Protein AF-A0A024H7I7-F1 (afdb_monomer_lite)

pLDDT: mean 89.59, std 10.79, range [47.34, 98.44]

Structure (mmCIF, N/CA/C/O backbone):
data_AF-A0A024H7I7-F1
#
_entry.id   AF-A0A024H7I7-F1
#
loop_
_atom_site.group_PDB
_atom_site.id
_atom_site.type_symbol
_atom_site.label_atom_id
_atom_site.label_alt_id
_atom_site.label_comp_id
_atom_site.label_asym_id
_atom_site.label_entity_id
_atom_site.label_seq_id
_atom_site.pdbx_PDB_ins_code
_atom_site.Cartn_x
_atom_site.Cartn_y
_atom_site.Cartn_z
_atom_site.occupancy
_atom_site.B_iso_or_equiv
_atom_site.auth_seq_id
_atom_site.auth_comp_id
_atom_site.auth_asym_id
_atom_site.auth_atom_id
_atom_site.pdbx_PDB_model_num
ATOM 1 N N . MET A 1 1 ? -5.258 12.563 33.101 1.00 50.97 1 MET A N 1
ATOM 2 C CA . MET A 1 1 ? -5.794 11.219 32.782 1.00 50.97 1 MET A CA 1
ATOM 3 C C . MET A 1 1 ? -5.497 10.840 31.314 1.00 50.97 1 MET A C 1
ATOM 5 O O . MET A 1 1 ? -6.383 10.383 30.618 1.00 50.97 1 MET A O 1
ATOM 9 N N . PHE A 1 2 ? -4.255 11.020 30.825 1.00 47.34 2 PHE A N 1
ATOM 10 C CA . PHE A 1 2 ? -3.873 10.804 29.405 1.00 47.34 2 PHE A CA 1
ATOM 11 C C . PHE A 1 2 ? -2.913 9.619 29.183 1.00 47.34 2 PHE A C 1
ATOM 13 O O . PHE A 1 2 ? -2.741 9.149 28.064 1.00 47.34 2 PHE A O 1
ATOM 20 N N . ARG A 1 3 ? -2.311 9.091 30.257 1.00 52.75 3 ARG A N 1
ATOM 21 C CA . ARG A 1 3 ? -1.246 8.078 30.170 1.00 52.75 3 ARG A CA 1
ATOM 22 C C . ARG A 1 3 ? -1.743 6.693 29.740 1.00 52.75 3 ARG A C 1
ATOM 24 O O . ARG A 1 3 ? -1.001 5.948 29.120 1.00 52.75 3 ARG A O 1
ATOM 31 N N . TRP A 1 4 ? -2.994 6.351 30.057 1.00 54.25 4 TRP A N 1
ATOM 32 C CA . TRP A 1 4 ? -3.579 5.044 29.724 1.00 54.25 4 TRP A CA 1
ATOM 33 C C . TRP A 1 4 ? -4.079 4.975 28.274 1.00 54.25 4 TRP A C 1
ATOM 35 O O . TRP A 1 4 ? -3.929 3.960 27.605 1.00 54.25 4 TRP A O 1
ATOM 45 N N . VAL A 1 5 ? -4.607 6.094 27.775 1.00 56.06 5 VAL A N 1
ATOM 46 C CA . VAL A 1 5 ? -5.126 6.239 26.411 1.00 56.06 5 VAL A CA 1
ATOM 47 C C . V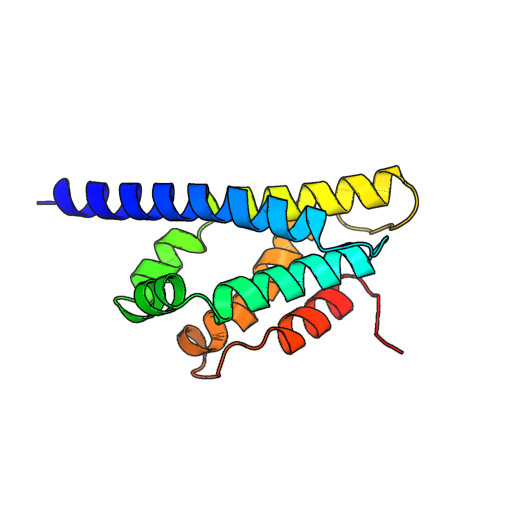AL A 1 5 ? -3.980 6.259 25.386 1.00 56.06 5 VAL A C 1
ATOM 49 O O . VAL A 1 5 ? -4.043 5.527 24.403 1.00 56.06 5 VAL A O 1
ATOM 52 N N . GLY A 1 6 ? -2.884 6.979 25.669 1.00 61.28 6 GLY A N 1
ATOM 53 C CA . GLY A 1 6 ? -1.680 6.959 24.823 1.00 61.28 6 GLY A CA 1
ATOM 54 C C . GLY A 1 6 ? -0.977 5.596 24.778 1.00 61.28 6 GLY A C 1
ATOM 55 O O . GLY A 1 6 ? -0.499 5.191 23.727 1.00 61.28 6 GLY A O 1
ATOM 56 N N . ASN A 1 7 ? -0.983 4.843 25.885 1.00 76.25 7 ASN A N 1
ATOM 57 C CA . ASN A 1 7 ? -0.410 3.493 25.920 1.00 76.25 7 ASN A CA 1
ATOM 58 C C . ASN A 1 7 ? -1.185 2.508 25.022 1.00 76.25 7 ASN A C 1
ATOM 60 O O . ASN A 1 7 ? -0.594 1.648 24.380 1.00 76.25 7 ASN A O 1
ATOM 64 N N . ARG A 1 8 ? -2.515 2.649 24.944 1.00 80.56 8 ARG A N 1
ATOM 65 C CA . ARG A 1 8 ? -3.348 1.797 24.088 1.00 80.56 8 ARG A CA 1
ATOM 66 C C . ARG A 1 8 ? -3.164 2.114 22.605 1.00 80.56 8 ARG A C 1
ATOM 68 O O . ARG A 1 8 ? -3.066 1.185 21.813 1.00 80.56 8 ARG A O 1
ATOM 75 N N . ASP A 1 9 ? -3.118 3.392 22.240 1.00 80.88 9 ASP A N 1
ATOM 76 C CA . ASP A 1 9 ? -2.898 3.806 20.848 1.00 80.88 9 ASP A CA 1
ATOM 77 C C . ASP A 1 9 ? -1.509 3.407 20.351 1.00 80.88 9 ASP A C 1
ATOM 79 O O . ASP A 1 9 ? -1.375 2.931 19.224 1.00 80.88 9 ASP A O 1
ATOM 83 N N . GLN A 1 10 ? -0.490 3.557 21.203 1.00 82.25 10 GLN A N 1
ATOM 84 C CA . GLN A 1 10 ? 0.864 3.123 20.886 1.00 82.25 10 GLN A CA 1
ATOM 85 C C . GLN A 1 10 ? 0.906 1.613 20.655 1.00 82.25 10 GLN A C 1
ATOM 87 O O . GLN A 1 10 ? 1.342 1.179 19.597 1.00 82.25 10 GLN A O 1
ATOM 92 N N . LEU A 1 11 ? 0.351 0.824 21.581 1.00 85.50 11 LEU A N 1
ATOM 93 C CA . LEU A 1 11 ? 0.301 -0.631 21.440 1.00 85.50 11 LEU A CA 1
ATOM 94 C C . LEU A 1 11 ? -0.446 -1.068 20.172 1.00 85.50 11 LEU A C 1
ATOM 96 O O . LEU A 1 11 ? -0.001 -1.980 19.484 1.00 85.50 11 LEU A O 1
ATOM 100 N N . LEU A 1 12 ? -1.573 -0.428 19.846 1.00 84.62 12 LEU A N 1
ATOM 101 C CA . LEU A 1 12 ? -2.308 -0.716 18.611 1.00 84.62 12 LEU A CA 1
ATOM 102 C C . LEU A 1 12 ? -1.470 -0.397 17.374 1.00 84.62 12 LEU A C 1
ATOM 104 O O . LEU A 1 12 ? -1.423 -1.198 16.448 1.00 84.62 12 LEU A O 1
ATOM 108 N N . THR A 1 13 ? -0.786 0.744 17.373 1.00 83.31 13 THR A N 1
ATOM 109 C CA . THR A 1 13 ? 0.099 1.138 16.273 1.00 83.31 13 THR A CA 1
ATOM 110 C C . THR A 1 13 ? 1.255 0.150 16.121 1.00 83.31 13 THR A C 1
ATOM 112 O O . THR A 1 13 ? 1.563 -0.252 15.001 1.00 83.31 13 THR A O 1
ATOM 115 N N . ASP A 1 14 ? 1.845 -0.309 17.225 1.00 85.69 14 ASP A N 1
ATOM 116 C CA . ASP A 1 14 ? 2.926 -1.299 17.224 1.00 85.69 14 ASP A CA 1
ATOM 117 C C . ASP A 1 14 ? 2.444 -2.651 16.673 1.00 85.69 14 ASP A C 1
ATOM 119 O O . ASP A 1 14 ? 3.120 -3.266 15.846 1.00 85.69 14 ASP A O 1
ATOM 123 N N . ILE A 1 15 ? 1.241 -3.090 17.064 1.00 88.69 15 ILE A N 1
ATOM 124 C CA . ILE A 1 15 ? 0.611 -4.309 16.536 1.00 88.69 15 ILE A CA 1
ATOM 125 C C . ILE A 1 15 ? 0.364 -4.177 15.030 1.00 88.69 15 ILE A C 1
ATOM 127 O O . ILE A 1 15 ? 0.754 -5.064 14.275 1.00 88.69 15 ILE A O 1
ATOM 131 N N . LEU A 1 16 ? -0.246 -3.076 14.580 1.00 87.81 16 LEU A N 1
ATOM 132 C CA . LEU A 1 16 ? -0.524 -2.847 13.159 1.00 87.81 16 LEU A CA 1
ATOM 133 C C . LEU A 1 16 ? 0.767 -2.789 12.330 1.00 87.81 16 LEU A C 1
ATOM 135 O O . LEU A 1 16 ? 0.822 -3.366 11.250 1.00 87.81 16 LEU A O 1
ATOM 139 N N . THR A 1 17 ? 1.818 -2.159 12.855 1.00 87.94 17 THR A N 1
ATOM 140 C CA . THR A 1 17 ? 3.147 -2.095 12.216 1.00 87.94 17 THR A CA 1
ATOM 141 C C . THR A 1 17 ? 3.775 -3.494 12.103 1.00 87.94 17 THR A C 1
ATOM 143 O O . THR A 1 17 ? 4.318 -3.879 11.066 1.00 87.94 17 THR A O 1
ATOM 146 N N . SER A 1 18 ? 3.654 -4.318 13.147 1.00 88.31 18 SER A N 1
ATOM 147 C CA . SER A 1 18 ? 4.115 -5.712 13.106 1.00 88.31 18 SER A CA 1
ATOM 148 C C . SER A 1 18 ? 3.369 -6.531 12.042 1.00 88.31 18 SER A C 1
ATOM 150 O O . SER A 1 18 ? 3.993 -7.205 11.223 1.00 88.31 18 SER A O 1
ATOM 152 N N . LEU A 1 19 ? 2.038 -6.408 11.986 1.00 88.94 19 LEU A N 1
ATOM 153 C CA . LEU A 1 19 ? 1.200 -7.099 10.999 1.00 88.94 19 LEU A CA 1
ATOM 154 C C . LEU A 1 19 ? 1.481 -6.644 9.561 1.00 88.94 19 LEU A C 1
ATOM 156 O O . LEU A 1 19 ? 1.514 -7.476 8.651 1.00 88.94 19 LEU A O 1
ATOM 160 N N . ALA A 1 20 ? 1.738 -5.351 9.356 1.00 90.00 20 ALA A N 1
ATOM 161 C CA . ALA A 1 20 ? 2.111 -4.812 8.052 1.00 90.00 20 ALA A CA 1
ATOM 162 C C . ALA A 1 20 ? 3.393 -5.471 7.524 1.00 90.00 20 ALA A C 1
ATOM 164 O O . ALA A 1 20 ? 3.452 -5.871 6.368 1.00 90.00 20 ALA A O 1
ATOM 165 N N . SER A 1 21 ? 4.379 -5.697 8.395 1.00 90.31 21 SER A N 1
ATOM 166 C CA . SER A 1 21 ? 5.631 -6.377 8.031 1.00 90.31 21 SER A CA 1
ATOM 167 C C . SER A 1 21 ? 5.412 -7.793 7.480 1.00 90.31 21 SER A C 1
ATOM 169 O O . SER A 1 21 ? 6.116 -8.204 6.561 1.00 90.31 21 SER A O 1
ATOM 171 N N . SER A 1 22 ? 4.462 -8.548 8.048 1.00 91.06 22 SER A N 1
ATOM 172 C CA . SER A 1 22 ? 4.083 -9.870 7.524 1.00 91.06 22 SER A CA 1
ATOM 173 C C . SER A 1 22 ? 3.369 -9.732 6.186 1.00 91.06 22 SER A C 1
ATOM 175 O O . SER A 1 22 ? 3.767 -10.362 5.217 1.00 91.06 22 SER A O 1
ATOM 177 N N . THR A 1 23 ? 2.395 -8.822 6.121 1.00 93.94 23 THR A N 1
ATOM 178 C CA . THR A 1 23 ? 1.604 -8.545 4.914 1.00 93.94 23 THR A CA 1
ATOM 179 C C . THR A 1 23 ? 2.498 -8.203 3.720 1.00 93.94 23 THR A C 1
ATOM 181 O O . THR A 1 23 ? 2.298 -8.710 2.625 1.00 93.94 23 THR A O 1
ATOM 184 N N . PHE A 1 24 ? 3.527 -7.380 3.924 1.00 95.62 24 PHE A N 1
ATOM 185 C CA . PHE A 1 24 ? 4.473 -7.008 2.872 1.00 95.62 24 PHE A CA 1
ATOM 186 C C . PHE A 1 24 ? 5.305 -8.179 2.359 1.00 95.62 24 PHE A C 1
ATOM 188 O O . PHE A 1 24 ? 5.582 -8.243 1.164 1.00 95.62 24 PHE A O 1
ATOM 195 N N . ARG A 1 25 ? 5.694 -9.103 3.242 1.00 94.56 25 ARG A N 1
ATOM 196 C CA . ARG A 1 25 ? 6.412 -10.317 2.846 1.00 94.56 25 ARG A CA 1
ATOM 197 C C . ARG A 1 25 ? 5.516 -11.215 2.002 1.00 94.56 25 ARG A C 1
ATOM 199 O O . ARG A 1 25 ? 5.925 -11.611 0.921 1.00 94.56 25 ARG A O 1
ATOM 206 N N . ASP A 1 26 ? 4.287 -11.437 2.461 1.00 94.81 26 ASP A N 1
ATOM 207 C CA . ASP A 1 26 ? 3.309 -12.268 1.759 1.00 94.81 26 ASP A CA 1
ATOM 208 C C . ASP A 1 26 ? 3.000 -11.692 0.365 1.00 94.81 26 ASP A C 1
ATOM 210 O O . ASP A 1 26 ? 2.932 -12.431 -0.612 1.00 94.81 26 ASP A O 1
ATOM 214 N N . ILE A 1 27 ? 2.892 -10.362 0.243 1.00 97.50 27 ILE A N 1
ATOM 215 C CA . ILE A 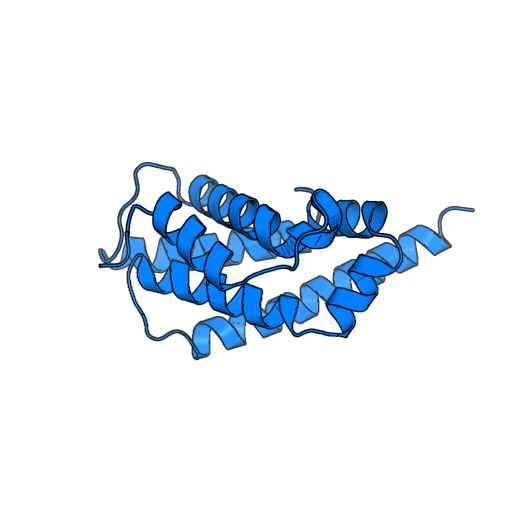1 27 ? 2.724 -9.690 -1.054 1.00 97.50 27 ILE A CA 1
ATOM 216 C C . ILE A 1 27 ? 3.952 -9.893 -1.947 1.00 97.50 27 ILE A C 1
ATOM 218 O O . ILE A 1 27 ? 3.793 -10.216 -3.118 1.00 97.50 27 ILE A O 1
ATOM 222 N N . GLN A 1 28 ? 5.171 -9.716 -1.428 1.00 94.44 28 GLN A N 1
ATOM 223 C CA . GLN A 1 28 ? 6.387 -9.922 -2.229 1.00 94.44 28 GLN A CA 1
ATOM 224 C C . GLN A 1 28 ? 6.529 -11.362 -2.726 1.00 94.44 28 GLN A C 1
ATOM 226 O O . GLN A 1 28 ? 7.073 -11.568 -3.805 1.00 94.44 28 GLN A O 1
ATOM 231 N N . GLU A 1 29 ? 6.052 -12.342 -1.960 1.00 95.00 29 GLU A N 1
ATOM 232 C CA . GLU A 1 29 ? 6.067 -13.756 -2.346 1.00 95.00 29 GLU A CA 1
ATOM 233 C C . GLU A 1 29 ? 4.951 -14.120 -3.338 1.00 95.00 29 GLU A C 1
ATOM 235 O O . GLU A 1 29 ? 5.084 -15.104 -4.061 1.00 95.00 29 GLU A O 1
ATOM 240 N N . ALA A 1 30 ? 3.858 -13.353 -3.376 1.00 96.12 30 ALA A N 1
ATOM 241 C CA . ALA A 1 30 ? 2.680 -13.641 -4.197 1.00 96.12 30 ALA A CA 1
ATOM 242 C C . ALA A 1 30 ? 2.630 -12.891 -5.541 1.00 96.12 30 ALA A C 1
ATOM 244 O O . ALA A 1 30 ? 1.776 -13.207 -6.370 1.00 96.12 30 ALA A O 1
ATOM 245 N N . VAL A 1 31 ? 3.475 -11.875 -5.738 1.00 97.00 31 VAL A N 1
ATOM 246 C CA . VAL A 1 31 ? 3.486 -11.029 -6.941 1.00 97.00 31 VAL A CA 1
ATOM 247 C C . VAL A 1 31 ? 4.664 -11.419 -7.831 1.00 97.00 31 VAL A C 1
ATOM 249 O O . VAL A 1 31 ? 5.814 -11.106 -7.519 1.00 97.00 31 VAL A O 1
ATOM 252 N N . ASP A 1 32 ? 4.354 -12.061 -8.956 1.00 96.38 32 ASP A N 1
ATOM 253 C CA . ASP A 1 32 ? 5.325 -12.480 -9.977 1.00 96.38 32 ASP A CA 1
ATOM 254 C C . ASP A 1 32 ? 5.477 -11.444 -11.107 1.00 96.38 32 ASP A C 1
ATOM 256 O O . ASP A 1 32 ? 6.383 -11.536 -11.940 1.00 96.38 32 ASP A O 1
ATOM 260 N N . GLU A 1 33 ? 4.571 -10.466 -11.172 1.00 97.12 33 GLU A N 1
ATOM 261 C CA . GLU A 1 33 ? 4.594 -9.405 -12.167 1.00 97.12 33 GLU A CA 1
ATOM 262 C C . GLU A 1 33 ? 5.832 -8.509 -12.019 1.00 97.12 33 GLU A C 1
ATOM 264 O O . GLU A 1 33 ? 6.492 -8.452 -10.982 1.00 97.12 33 GLU A O 1
ATOM 269 N N . VAL A 1 34 ? 6.152 -7.780 -13.088 1.00 97.12 34 VAL A N 1
ATOM 270 C CA . VAL A 1 34 ? 7.316 -6.889 -13.169 1.00 97.12 34 VAL A CA 1
ATOM 271 C C . VAL A 1 34 ? 6.920 -5.527 -13.734 1.00 97.12 34 VAL A C 1
ATOM 273 O O . VAL A 1 34 ? 5.822 -5.343 -14.262 1.00 97.12 34 VAL A O 1
ATOM 276 N N . GLY A 1 35 ? 7.825 -4.559 -13.637 1.00 96.88 35 GLY A N 1
ATOM 277 C CA . GLY A 1 35 ? 7.601 -3.181 -14.044 1.00 96.88 35 GLY A CA 1
ATOM 278 C C . GLY A 1 35 ? 6.433 -2.554 -13.286 1.00 96.88 35 GLY A C 1
ATOM 279 O O . GLY A 1 35 ? 6.159 -2.906 -12.140 1.00 96.88 35 GLY A O 1
ATOM 280 N N . ALA A 1 36 ? 5.709 -1.648 -13.945 1.00 96.75 36 ALA A N 1
ATOM 281 C CA . ALA A 1 36 ? 4.551 -0.967 -13.361 1.00 96.75 36 ALA A CA 1
ATOM 282 C C . ALA A 1 36 ? 3.486 -1.939 -12.816 1.00 96.75 36 ALA A C 1
ATOM 284 O O . ALA A 1 36 ? 2.895 -1.685 -11.766 1.00 96.75 36 ALA A O 1
ATOM 285 N N . GLU A 1 37 ? 3.283 -3.076 -13.487 1.00 97.19 37 GLU A N 1
ATOM 286 C CA . GLU A 1 37 ? 2.265 -4.059 -13.110 1.00 97.19 37 GLU A CA 1
ATOM 287 C C . GLU A 1 37 ? 2.561 -4.709 -11.750 1.00 97.19 37 GLU A C 1
ATOM 289 O O . GLU A 1 37 ? 1.638 -4.942 -10.974 1.00 97.19 37 GLU A O 1
ATOM 294 N N . ARG A 1 38 ? 3.840 -4.897 -11.390 1.00 97.75 38 ARG A N 1
ATOM 295 C CA . ARG A 1 38 ? 4.232 -5.361 -10.047 1.00 97.75 38 ARG A CA 1
ATOM 296 C C . ARG A 1 38 ? 3.729 -4.424 -8.954 1.00 97.75 38 ARG A C 1
ATOM 298 O O . ARG A 1 38 ? 3.207 -4.873 -7.935 1.00 97.75 38 ARG A O 1
ATOM 305 N N . ILE A 1 39 ? 3.867 -3.112 -9.168 1.00 98.00 39 ILE A N 1
ATOM 306 C CA . ILE A 1 39 ? 3.411 -2.085 -8.223 1.00 98.00 39 ILE A CA 1
ATOM 307 C C . ILE A 1 39 ? 1.880 -2.099 -8.137 1.00 98.00 39 ILE A C 1
ATOM 309 O O . ILE A 1 39 ? 1.327 -2.056 -7.036 1.00 98.00 39 ILE A O 1
ATOM 313 N N . VAL A 1 40 ? 1.196 -2.181 -9.284 1.00 98.19 40 VAL A N 1
ATOM 314 C CA . VAL A 1 40 ? -0.272 -2.250 -9.360 1.00 98.19 40 VAL A CA 1
ATOM 315 C C . VAL A 1 40 ? -0.798 -3.475 -8.614 1.00 98.19 40 VAL A C 1
ATOM 317 O O . VAL A 1 40 ? -1.673 -3.334 -7.756 1.00 98.19 40 VAL A O 1
ATOM 320 N N . ARG A 1 41 ? -0.242 -4.663 -8.882 1.00 98.00 41 ARG A N 1
ATOM 321 C CA . ARG A 1 41 ? -0.672 -5.908 -8.241 1.00 98.00 41 ARG A CA 1
ATOM 322 C C . ARG A 1 41 ? -0.371 -5.911 -6.746 1.00 98.00 41 ARG A C 1
ATOM 324 O O . ARG A 1 41 ? -1.227 -6.318 -5.964 1.00 98.00 41 ARG A O 1
ATOM 331 N N . ALA A 1 42 ? 0.781 -5.388 -6.325 1.00 98.25 42 ALA A N 1
ATOM 332 C CA . ALA A 1 42 ? 1.097 -5.230 -4.907 1.00 98.25 42 ALA A CA 1
ATOM 333 C C . ALA A 1 42 ? 0.103 -4.299 -4.188 1.00 98.25 42 ALA A C 1
ATOM 335 O O . ALA A 1 42 ? -0.324 -4.597 -3.072 1.00 98.25 42 ALA A O 1
ATOM 336 N N . ALA A 1 43 ? -0.299 -3.191 -4.821 1.00 98.19 43 ALA A N 1
ATOM 337 C CA . ALA A 1 43 ? -1.287 -2.265 -4.267 1.00 98.19 43 ALA A CA 1
ATOM 338 C C . ALA A 1 43 ? -2.690 -2.880 -4.172 1.00 98.19 43 ALA A C 1
ATOM 340 O O . ALA A 1 43 ? -3.369 -2.706 -3.157 1.00 98.19 43 ALA A O 1
ATOM 341 N N . GLU A 1 44 ? -3.110 -3.614 -5.201 1.00 97.94 44 GLU A N 1
ATOM 342 C CA . GLU A 1 44 ? -4.378 -4.343 -5.217 1.00 97.94 44 GLU A CA 1
ATOM 343 C C . GLU A 1 44 ? -4.416 -5.424 -4.132 1.00 97.94 44 GLU A C 1
ATOM 345 O O . GLU A 1 44 ? -5.333 -5.429 -3.316 1.00 97.94 44 GLU A O 1
ATOM 350 N N . LEU A 1 45 ? -3.395 -6.283 -4.054 1.00 97.69 45 LEU A N 1
ATOM 351 C CA . LEU A 1 45 ? -3.336 -7.358 -3.063 1.00 97.69 45 LEU A CA 1
ATOM 352 C C . LEU A 1 45 ? -3.272 -6.808 -1.631 1.00 97.69 45 LEU A C 1
ATOM 354 O O . LEU A 1 45 ? -3.954 -7.309 -0.737 1.00 97.69 45 LEU A O 1
ATOM 358 N N . TYR A 1 46 ? -2.519 -5.727 -1.406 1.00 96.75 46 TYR A N 1
ATOM 359 C CA . TYR A 1 46 ? -2.547 -5.016 -0.127 1.00 96.75 46 TYR A CA 1
ATOM 360 C C . TYR A 1 46 ? -3.965 -4.554 0.231 1.00 96.75 46 TYR A C 1
ATOM 362 O O . TYR A 1 46 ? -4.400 -4.698 1.378 1.00 96.75 46 TYR A O 1
ATOM 370 N N . ALA A 1 47 ? -4.711 -4.033 -0.747 1.00 96.12 47 ALA A N 1
ATOM 371 C CA . ALA A 1 47 ? -6.090 -3.631 -0.537 1.00 96.12 47 ALA A CA 1
ATOM 372 C C . ALA A 1 47 ? -7.022 -4.816 -0.261 1.00 96.12 47 ALA A C 1
ATOM 374 O O . ALA A 1 47 ? -7.803 -4.750 0.686 1.00 96.12 47 ALA A O 1
ATOM 375 N N . GLU A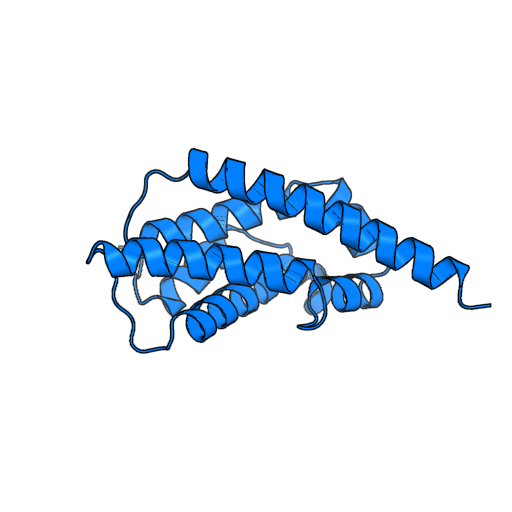 1 48 ? -6.910 -5.914 -1.008 1.00 96.62 48 GLU A N 1
ATOM 376 C CA . GLU A 1 48 ? -7.664 -7.152 -0.773 1.00 96.62 48 GLU A CA 1
ATOM 377 C C . GLU A 1 48 ? -7.468 -7.661 0.668 1.00 96.62 48 GLU A C 1
ATOM 379 O O . GLU A 1 48 ? -8.441 -7.973 1.366 1.00 96.62 48 GLU A O 1
ATOM 384 N N . ILE A 1 49 ? -6.222 -7.675 1.151 1.00 95.19 49 ILE A N 1
ATOM 385 C CA . ILE A 1 49 ? -5.869 -8.115 2.508 1.00 95.19 49 ILE A CA 1
ATOM 386 C C . ILE A 1 49 ? -6.495 -7.202 3.571 1.00 95.19 49 ILE A C 1
ATOM 388 O O . ILE A 1 49 ? -7.106 -7.687 4.526 1.00 95.19 49 ILE A O 1
ATOM 392 N N . LEU A 1 50 ? -6.394 -5.878 3.422 1.00 92.31 50 LEU A N 1
ATOM 393 C CA . LEU A 1 50 ? -6.996 -4.952 4.387 1.00 92.31 50 LEU A CA 1
ATOM 394 C C . LEU A 1 50 ? -8.528 -5.011 4.391 1.00 92.31 50 LEU A C 1
ATOM 396 O O . LEU A 1 50 ? -9.137 -5.001 5.463 1.00 92.31 50 LEU A O 1
ATOM 400 N N . ILE A 1 51 ? -9.155 -5.093 3.214 1.00 92.75 51 ILE A N 1
ATOM 401 C CA . ILE A 1 51 ? -10.616 -5.111 3.056 1.00 92.75 51 ILE A CA 1
ATOM 402 C C . ILE A 1 51 ? -11.223 -6.398 3.626 1.00 92.75 51 ILE A C 1
ATOM 404 O O . ILE A 1 51 ? -12.332 -6.354 4.171 1.00 92.75 51 ILE A O 1
ATOM 408 N N . SER A 1 52 ? -10.514 -7.525 3.522 1.00 92.62 52 SER A N 1
ATOM 409 C CA . SER A 1 52 ? -10.940 -8.827 4.053 1.00 92.62 52 SER A CA 1
ATOM 410 C C . SER A 1 52 ? -10.576 -9.050 5.529 1.00 92.62 52 SER A C 1
ATOM 412 O O . SER A 1 52 ? -11.134 -9.943 6.168 1.00 92.62 52 SER A O 1
ATOM 414 N N . SER A 1 53 ? -9.697 -8.227 6.112 1.00 91.88 53 SER A N 1
ATOM 415 C CA . SER A 1 53 ? -9.296 -8.341 7.517 1.00 91.88 53 SER A CA 1
ATOM 416 C C . SER A 1 53 ? -10.381 -7.836 8.474 1.00 91.88 53 SER A C 1
ATOM 418 O O . SER A 1 53 ? -10.542 -6.634 8.706 1.00 91.88 53 SER A O 1
ATOM 420 N N . GLU A 1 54 ? -11.105 -8.764 9.106 1.00 88.00 54 GLU A N 1
ATOM 421 C CA . GLU A 1 54 ? -12.149 -8.447 10.094 1.00 88.00 54 GLU A CA 1
ATOM 422 C C . GLU A 1 54 ? -11.612 -7.602 11.260 1.00 88.00 54 GLU A C 1
ATOM 424 O O . GLU A 1 54 ? -12.264 -6.650 11.702 1.00 88.00 54 GLU A O 1
ATOM 429 N N . TYR A 1 55 ? -10.398 -7.902 11.735 1.00 86.94 55 TYR A N 1
ATOM 430 C CA . TYR A 1 55 ? -9.752 -7.132 12.798 1.00 86.94 55 TYR A CA 1
ATOM 431 C C . TYR A 1 55 ? -9.531 -5.676 12.379 1.00 86.94 55 TYR A C 1
ATOM 433 O O . TYR A 1 55 ? -9.851 -4.759 13.140 1.00 86.94 55 TYR A O 1
ATOM 441 N N . TYR A 1 56 ? -9.028 -5.458 11.162 1.00 87.50 56 TYR A N 1
ATOM 442 C CA . TYR A 1 56 ? -8.756 -4.121 10.649 1.00 87.50 56 TYR A CA 1
ATOM 443 C C . TYR A 1 56 ? -10.049 -3.320 10.460 1.00 87.50 56 TYR A C 1
ATOM 445 O O . TYR A 1 56 ? -10.155 -2.195 10.951 1.00 87.50 56 TYR A O 1
ATOM 453 N N . ARG A 1 57 ? -11.090 -3.935 9.880 1.00 86.94 57 ARG A N 1
ATOM 454 C CA . ARG A 1 57 ? -12.423 -3.317 9.767 1.00 86.94 57 ARG A CA 1
ATOM 455 C C . ARG A 1 57 ? -13.022 -2.980 11.129 1.00 86.94 57 ARG A C 1
ATOM 457 O O . ARG A 1 57 ? -13.596 -1.907 11.303 1.00 86.94 57 ARG A O 1
ATOM 464 N N . THR A 1 58 ? -12.887 -3.873 12.106 1.00 86.94 58 THR A N 1
ATOM 465 C CA . THR A 1 58 ? -13.385 -3.644 13.470 1.00 86.94 58 THR A CA 1
ATOM 466 C C . THR A 1 58 ? -12.649 -2.486 14.142 1.00 86.94 58 THR A C 1
ATOM 468 O O . THR A 1 58 ? -13.270 -1.663 14.815 1.00 86.94 58 THR A O 1
ATOM 471 N N . PHE A 1 59 ? -11.331 -2.398 13.952 1.00 87.06 59 PHE A N 1
ATOM 472 C CA . PHE A 1 59 ? -10.521 -1.283 14.435 1.00 87.06 59 PHE A CA 1
ATOM 473 C C . PHE A 1 59 ? -10.977 0.051 13.827 1.00 87.06 59 PHE A C 1
ATOM 475 O O . PHE A 1 59 ? -11.242 0.989 14.581 1.00 87.06 59 PHE A O 1
ATOM 482 N N . LEU A 1 60 ? -11.136 0.110 12.500 1.00 87.69 60 LEU A N 1
ATOM 483 C CA . LEU A 1 60 ? -11.576 1.304 11.777 1.00 87.69 60 LEU A CA 1
ATOM 484 C C . LEU A 1 60 ? -12.965 1.786 12.222 1.00 87.69 60 LEU A C 1
ATOM 486 O O . LEU A 1 60 ? -13.151 2.967 12.495 1.00 87.69 60 LEU A O 1
ATOM 490 N N . ASN A 1 61 ? -13.930 0.875 12.364 1.00 86.44 61 ASN A N 1
ATOM 491 C CA . ASN A 1 61 ? -15.318 1.232 12.676 1.00 86.44 61 ASN A CA 1
ATOM 492 C C . ASN A 1 61 ? -15.558 1.619 14.143 1.00 86.44 61 ASN A C 1
ATOM 494 O O . ASN A 1 61 ? -16.587 2.211 14.465 1.00 86.44 61 ASN A O 1
ATOM 498 N N . ARG A 1 62 ? -14.636 1.290 15.057 1.00 87.81 62 ARG A N 1
ATOM 499 C CA . ARG A 1 62 ? -14.817 1.573 16.488 1.00 87.81 62 ARG A CA 1
ATOM 500 C C . ARG A 1 62 ? -14.757 3.068 16.813 1.00 87.81 62 ARG A C 1
ATOM 502 O O . ARG A 1 62 ? -15.494 3.522 17.683 1.00 87.81 62 ARG A O 1
ATOM 509 N N . ASP A 1 63 ? -13.840 3.789 16.176 1.00 87.00 63 ASP A N 1
ATOM 510 C CA . ASP A 1 63 ? -13.675 5.245 16.276 1.00 87.00 63 ASP A CA 1
ATOM 511 C C . ASP A 1 63 ? -12.971 5.738 14.995 1.00 87.00 63 ASP A C 1
ATOM 513 O O . ASP A 1 63 ? -11.739 5.852 14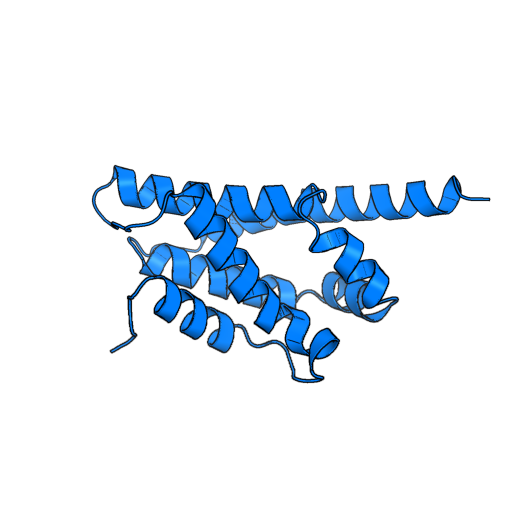.979 1.00 87.00 63 ASP A O 1
ATOM 517 N N . PRO A 1 64 ? -13.726 5.967 13.901 1.00 86.56 64 PRO A N 1
ATOM 518 C CA . PRO A 1 64 ? -13.167 6.239 12.576 1.00 86.56 64 PRO A CA 1
ATOM 519 C C . PRO A 1 64 ? -12.198 7.419 12.524 1.00 86.56 64 PRO A C 1
ATOM 521 O O . PRO A 1 64 ? -11.094 7.300 11.994 1.00 86.56 64 PRO A O 1
ATOM 524 N N . GLU A 1 65 ? -12.562 8.555 13.124 1.00 85.44 65 GLU A N 1
ATOM 525 C CA . GLU A 1 65 ? -11.712 9.748 13.104 1.00 85.44 65 GLU A CA 1
ATOM 526 C C . GLU A 1 65 ? -10.391 9.520 13.842 1.00 85.44 65 GLU A C 1
ATOM 528 O O . GLU A 1 65 ? -9.342 10.059 13.477 1.00 85.44 65 GLU A O 1
ATOM 533 N N . ARG A 1 66 ? -10.428 8.768 14.944 1.00 86.06 66 ARG A N 1
ATOM 534 C CA . ARG A 1 66 ? -9.224 8.428 15.698 1.00 86.06 66 ARG A CA 1
ATOM 535 C C . ARG A 1 66 ? -8.381 7.400 14.957 1.00 86.06 66 ARG A C 1
ATOM 537 O O . ARG A 1 66 ? -7.167 7.575 14.891 1.00 86.06 66 ARG A O 1
ATOM 544 N N . ALA A 1 67 ? -9.005 6.367 14.398 1.00 87.38 67 ALA A N 1
ATOM 545 C CA . ALA A 1 67 ? -8.324 5.327 13.643 1.00 87.38 67 ALA A CA 1
ATOM 546 C C . ALA A 1 67 ? -7.566 5.928 12.452 1.00 87.38 67 ALA A C 1
ATOM 548 O O . ALA A 1 67 ? -6.360 5.712 12.338 1.00 87.38 67 ALA A O 1
ATOM 549 N N . LEU A 1 68 ? -8.225 6.782 11.659 1.00 86.88 68 LEU A N 1
ATOM 550 C CA . LEU A 1 68 ? -7.593 7.502 10.551 1.00 86.88 68 LEU A CA 1
ATOM 551 C C . LEU A 1 68 ? -6.415 8.359 11.029 1.00 86.88 68 LEU A C 1
ATOM 553 O O . LEU A 1 68 ? -5.318 8.244 10.491 1.00 86.88 68 LEU A O 1
ATOM 557 N N . ARG A 1 69 ? -6.574 9.140 12.107 1.00 84.94 69 ARG A N 1
ATOM 558 C CA . ARG A 1 69 ? -5.461 9.927 12.682 1.00 84.94 69 ARG A CA 1
ATOM 559 C C . ARG A 1 69 ? -4.248 9.069 13.065 1.00 84.94 69 ARG A C 1
ATOM 561 O O . ARG A 1 69 ? -3.112 9.522 12.909 1.00 84.94 69 ARG A O 1
ATOM 568 N N . LEU A 1 70 ? -4.469 7.855 13.564 1.00 84.62 70 LEU A N 1
ATOM 569 C CA . LEU A 1 70 ? -3.394 6.947 13.970 1.00 84.62 70 LEU A CA 1
ATOM 570 C C . LEU A 1 70 ? -2.665 6.318 12.780 1.00 84.62 70 LEU A C 1
ATOM 572 O O . LEU A 1 70 ? -1.449 6.141 12.847 1.00 84.62 70 LEU A O 1
ATOM 576 N N . ILE A 1 71 ? -3.375 5.992 11.699 1.00 85.06 71 ILE A N 1
ATOM 577 C CA . ILE A 1 71 ? -2.808 5.210 10.590 1.00 85.06 71 ILE A CA 1
ATOM 578 C C . ILE A 1 71 ? -2.385 6.054 9.388 1.00 85.06 71 ILE A C 1
ATOM 580 O O . ILE A 1 71 ? -1.430 5.673 8.730 1.00 85.06 71 ILE A O 1
ATOM 584 N N . SER A 1 72 ? -3.032 7.196 9.126 1.00 78.56 72 SER A N 1
ATOM 585 C CA . SER A 1 72 ? -2.854 7.959 7.878 1.00 78.56 72 SER A CA 1
ATOM 586 C C . SER A 1 72 ? -1.962 9.198 8.015 1.00 78.56 72 SER A C 1
ATOM 588 O O . SER A 1 72 ? -1.742 9.937 7.052 1.00 78.56 72 SER A O 1
ATOM 590 N N . THR A 1 73 ? -1.478 9.509 9.221 1.00 79.19 73 THR A N 1
ATOM 591 C CA . THR A 1 73 ? -0.602 10.671 9.433 1.00 79.19 73 THR A CA 1
ATOM 592 C C . THR A 1 73 ? 0.842 10.328 9.076 1.00 79.19 73 THR A C 1
ATOM 594 O O . THR A 1 73 ? 1.329 9.252 9.403 1.00 79.19 73 THR A O 1
ATOM 597 N N . LYS A 1 74 ? 1.592 11.271 8.481 1.00 67.12 74 LYS A N 1
ATOM 598 C CA . LYS A 1 74 ? 3.031 11.081 8.168 1.00 67.12 74 LYS A CA 1
ATOM 599 C C . LYS A 1 74 ? 3.890 10.727 9.397 1.00 67.12 74 LYS A C 1
ATOM 601 O O . LYS A 1 74 ? 4.969 10.152 9.273 1.00 67.12 74 LYS A O 1
ATOM 606 N N . VAL A 1 75 ? 3.420 11.086 10.593 1.00 71.50 75 VAL A N 1
ATOM 607 C CA . VAL A 1 75 ? 4.085 10.780 11.869 1.00 71.50 75 VAL A CA 1
ATOM 608 C C . VAL A 1 75 ? 3.846 9.324 12.297 1.00 71.50 75 VAL A C 1
ATOM 610 O O . VAL A 1 75 ? 4.625 8.795 13.093 1.00 71.50 75 VAL A O 1
ATOM 613 N N . SER A 1 76 ? 2.851 8.639 11.728 1.00 81.44 76 SER A N 1
ATOM 614 C CA . SER A 1 76 ? 2.571 7.232 12.002 1.00 81.44 76 SER A CA 1
ATOM 615 C C . SER A 1 76 ? 3.715 6.326 11.519 1.00 81.44 76 SER A C 1
ATOM 617 O O . SER A 1 76 ? 4.116 6.408 10.353 1.00 81.44 76 SER A O 1
ATOM 619 N N . PRO A 1 77 ? 4.264 5.454 12.388 1.00 85.62 77 PRO A N 1
ATOM 620 C CA . PRO A 1 77 ? 5.202 4.408 11.984 1.00 85.62 77 PRO A CA 1
ATOM 621 C C . PRO A 1 77 ? 4.645 3.502 10.886 1.00 85.62 77 PRO A C 1
ATOM 623 O O . PRO A 1 77 ? 5.371 3.185 9.948 1.00 85.62 77 PRO A O 1
ATOM 626 N N . LEU A 1 78 ? 3.352 3.170 10.964 1.00 88.38 78 LEU A N 1
ATOM 627 C CA . LEU A 1 78 ? 2.668 2.350 9.970 1.00 88.38 78 LEU A CA 1
ATOM 628 C C . LEU A 1 78 ? 2.677 3.028 8.596 1.00 88.38 78 LEU A C 1
ATOM 630 O O . LEU A 1 78 ? 3.105 2.422 7.619 1.00 88.38 78 LEU A O 1
ATOM 634 N N . GLN A 1 79 ? 2.292 4.308 8.536 1.00 91.19 79 GLN A N 1
ATOM 635 C CA . GLN A 1 79 ? 2.305 5.080 7.290 1.00 91.19 79 GLN A CA 1
ATOM 636 C C . GLN A 1 79 ? 3.688 5.077 6.637 1.00 91.19 79 GLN A C 1
ATOM 638 O O . GLN A 1 79 ? 3.809 4.851 5.435 1.00 91.19 79 GLN A O 1
ATOM 643 N N . ARG A 1 80 ? 4.740 5.329 7.429 1.00 91.69 80 ARG A N 1
ATOM 644 C CA . ARG A 1 80 ? 6.118 5.310 6.922 1.00 91.69 80 ARG A CA 1
ATOM 645 C C . ARG A 1 80 ? 6.475 3.947 6.351 1.00 91.69 80 ARG A C 1
ATOM 647 O O . ARG A 1 80 ? 7.049 3.892 5.275 1.00 91.69 80 ARG A O 1
ATOM 654 N N . GLN A 1 81 ? 6.106 2.871 7.038 1.00 93.50 81 GLN A N 1
ATOM 655 C CA . GLN A 1 81 ? 6.420 1.522 6.591 1.00 93.50 81 GLN A CA 1
ATOM 656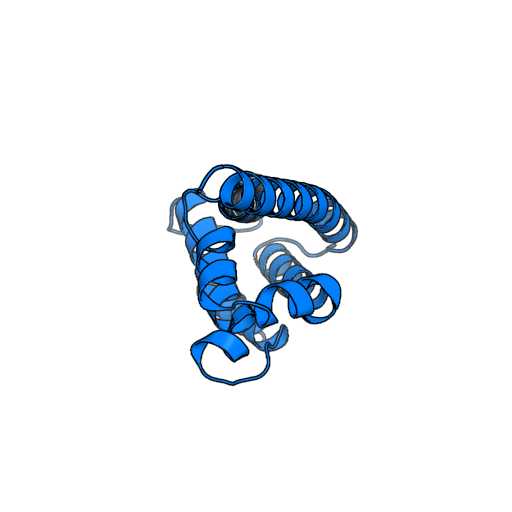 C C . GLN A 1 81 ? 5.735 1.164 5.266 1.00 93.50 81 GLN A C 1
ATOM 658 O O . GLN A 1 81 ? 6.377 0.581 4.399 1.00 93.50 81 GLN A O 1
ATOM 663 N N . ILE A 1 82 ? 4.468 1.556 5.089 1.00 95.19 82 ILE A N 1
ATOM 664 C CA . ILE A 1 82 ? 3.733 1.345 3.833 1.00 95.19 82 ILE A CA 1
ATOM 665 C C . ILE A 1 82 ? 4.398 2.128 2.692 1.00 95.19 82 ILE A C 1
ATOM 667 O O . ILE A 1 82 ? 4.633 1.573 1.624 1.00 95.19 82 ILE A O 1
ATOM 671 N N . VAL A 1 83 ? 4.754 3.398 2.914 1.00 96.75 83 VAL A N 1
ATOM 672 C CA . VAL A 1 83 ? 5.448 4.206 1.893 1.00 96.75 83 VAL A CA 1
ATOM 673 C C . VAL A 1 83 ? 6.802 3.592 1.537 1.00 96.75 83 VAL A C 1
ATOM 675 O O . VAL A 1 83 ? 7.083 3.410 0.358 1.00 96.75 83 VAL A O 1
ATOM 678 N N . THR A 1 84 ? 7.604 3.205 2.532 1.00 96.69 84 THR A N 1
ATOM 679 C CA . THR A 1 84 ? 8.903 2.553 2.308 1.00 96.69 84 THR A CA 1
ATOM 680 C C . THR A 1 84 ? 8.765 1.236 1.545 1.00 96.69 84 THR A C 1
ATOM 682 O O . THR A 1 84 ? 9.609 0.931 0.711 1.00 96.69 84 THR A O 1
ATOM 685 N N . PHE A 1 85 ? 7.701 0.467 1.783 1.00 98.00 85 PHE A N 1
ATOM 686 C CA . PHE A 1 85 ? 7.431 -0.758 1.034 1.00 98.00 85 PHE A CA 1
ATOM 687 C C . PHE A 1 85 ? 7.226 -0.489 -0.466 1.00 98.00 85 PHE A C 1
ATOM 689 O O . PHE A 1 85 ? 7.889 -1.113 -1.292 1.00 98.00 85 PHE A O 1
ATOM 696 N N . PHE A 1 86 ? 6.370 0.470 -0.831 1.00 98.31 86 PHE A N 1
ATOM 697 C CA . PHE A 1 86 ? 6.164 0.822 -2.244 1.00 98.31 86 PHE A CA 1
ATOM 698 C C . PHE A 1 86 ? 7.389 1.491 -2.871 1.00 98.31 86 PHE A C 1
ATOM 700 O O . PHE A 1 86 ? 7.700 1.230 -4.031 1.00 98.31 86 PHE A O 1
ATOM 707 N N . GLU A 1 87 ? 8.115 2.308 -2.107 1.00 98.44 87 GLU A N 1
ATOM 708 C CA . GLU A 1 87 ? 9.391 2.889 -2.531 1.00 98.44 87 GLU A CA 1
ATOM 709 C C . GLU A 1 87 ? 10.418 1.799 -2.861 1.00 98.44 87 GLU A C 1
ATOM 711 O O . GLU A 1 87 ? 11.128 1.899 -3.859 1.00 98.44 87 GLU A O 1
ATOM 716 N N . GLN A 1 88 ? 10.475 0.729 -2.064 1.00 98.19 88 GLN A N 1
ATOM 717 C CA . GLN A 1 88 ? 11.365 -0.398 -2.321 1.00 98.19 88 GLN A CA 1
ATOM 718 C C . GLN A 1 88 ? 11.018 -1.104 -3.639 1.00 98.19 88 GLN A C 1
ATOM 720 O O . GLN A 1 88 ? 11.916 -1.319 -4.449 1.00 98.19 88 GLN A O 1
ATOM 725 N N . ILE A 1 89 ? 9.739 -1.414 -3.888 1.00 98.06 89 ILE A N 1
ATOM 726 C CA . ILE A 1 89 ? 9.321 -2.064 -5.144 1.00 98.06 89 ILE A CA 1
ATOM 727 C C . ILE A 1 89 ? 9.659 -1.173 -6.346 1.00 98.06 89 ILE A C 1
ATOM 729 O O . ILE A 1 89 ? 10.201 -1.660 -7.334 1.00 98.06 89 ILE A O 1
ATOM 733 N N . LEU A 1 90 ? 9.395 0.135 -6.258 1.00 98.19 90 LEU A N 1
ATOM 734 C CA . LEU A 1 90 ? 9.740 1.078 -7.324 1.00 98.19 90 LEU A CA 1
ATOM 735 C C . LEU A 1 90 ? 11.247 1.094 -7.613 1.00 98.19 90 LEU A C 1
ATOM 737 O O . LEU A 1 90 ? 11.636 0.963 -8.769 1.00 98.19 90 LEU A O 1
ATOM 741 N N . ASN A 1 91 ? 12.083 1.192 -6.574 1.00 98.06 91 ASN A N 1
ATOM 742 C CA . ASN A 1 91 ? 13.540 1.165 -6.722 1.00 98.06 91 ASN A CA 1
ATOM 743 C C . ASN A 1 91 ? 14.034 -0.147 -7.353 1.00 98.06 91 ASN A C 1
ATOM 745 O O . ASN A 1 91 ? 14.963 -0.129 -8.155 1.00 98.06 91 ASN A O 1
ATOM 749 N N . GLU A 1 92 ? 13.436 -1.288 -7.000 1.00 97.88 92 GLU A N 1
ATOM 750 C CA . GLU A 1 92 ? 13.788 -2.591 -7.578 1.00 97.88 92 GLU A CA 1
ATOM 751 C C . GLU A 1 92 ? 13.456 -2.673 -9.076 1.00 97.88 92 GLU A C 1
ATOM 753 O O . GLU A 1 92 ? 14.241 -3.222 -9.851 1.00 97.88 92 GLU A O 1
ATOM 758 N N . GLU A 1 93 ? 12.312 -2.126 -9.495 1.00 97.94 93 GLU A N 1
ATOM 759 C CA . GLU A 1 93 ? 11.906 -2.106 -10.904 1.00 97.94 93 GLU A CA 1
ATOM 760 C C . GLU A 1 93 ? 12.678 -1.069 -11.733 1.00 97.94 93 GLU A C 1
ATOM 762 O O . GLU A 1 93 ? 13.010 -1.342 -12.889 1.00 97.94 93 GLU A O 1
ATOM 767 N N . GLU A 1 94 ? 13.010 0.083 -11.144 1.00 96.75 94 GLU A N 1
ATOM 768 C CA . GLU A 1 94 ? 13.861 1.109 -11.758 1.00 96.75 94 GLU A CA 1
ATOM 769 C C . GLU A 1 94 ? 15.296 0.596 -11.942 1.00 96.75 94 GLU A C 1
ATOM 771 O O . GLU A 1 94 ? 15.838 0.657 -13.043 1.00 96.75 94 GLU A O 1
ATOM 776 N N . ALA A 1 95 ? 15.894 -0.001 -10.904 1.00 97.62 95 ALA A N 1
ATOM 777 C CA . ALA A 1 95 ? 17.251 -0.551 -10.963 1.00 97.62 95 ALA A CA 1
ATOM 778 C C . ALA A 1 95 ? 17.400 -1.720 -11.952 1.00 97.62 95 ALA A C 1
ATOM 780 O O . ALA A 1 95 ? 18.516 -2.061 -12.344 1.00 97.62 95 ALA A O 1
ATOM 781 N N . ALA A 1 96 ? 16.289 -2.350 -12.330 1.00 97.75 96 ALA A N 1
ATOM 782 C CA . ALA A 1 96 ? 16.256 -3.412 -13.322 1.00 97.75 96 ALA A CA 1
ATOM 783 C C . ALA A 1 96 ? 15.859 -2.937 -14.732 1.00 97.75 96 ALA A C 1
ATOM 785 O O . ALA A 1 96 ? 15.620 -3.783 -15.595 1.00 97.75 96 ALA A O 1
ATOM 786 N N . ASP A 1 97 ? 15.755 -1.623 -14.958 1.00 96.94 97 ASP A N 1
ATOM 787 C CA . ASP A 1 97 ? 15.328 -1.003 -16.219 1.00 96.94 97 ASP A CA 1
ATOM 788 C C . ASP A 1 97 ? 13.934 -1.472 -16.702 1.00 96.94 97 ASP A C 1
ATOM 790 O O . ASP A 1 97 ? 13.630 -1.456 -17.898 1.00 96.94 97 ASP A O 1
ATOM 794 N N . ARG A 1 98 ? 13.059 -1.907 -15.781 1.00 96.50 98 ARG A N 1
ATOM 795 C CA . ARG A 1 98 ? 11.706 -2.415 -16.095 1.00 96.50 98 ARG A CA 1
ATOM 796 C C . ARG A 1 98 ? 10.611 -1.370 -15.920 1.00 96.50 98 ARG A C 1
ATOM 798 O O . ARG A 1 98 ? 9.497 -1.560 -16.408 1.00 96.50 98 ARG A O 1
ATOM 805 N N . PHE A 1 99 ? 10.909 -0.273 -15.235 1.00 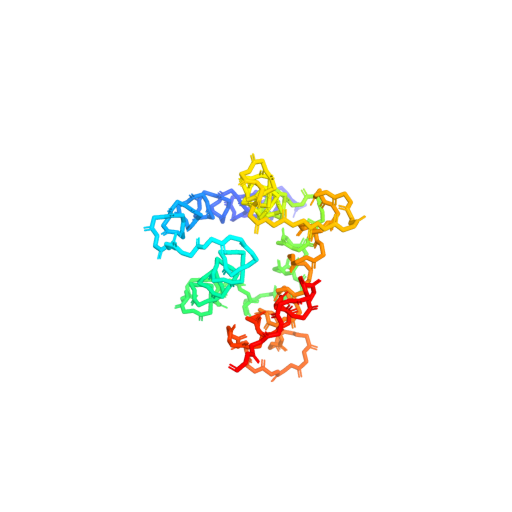95.12 99 PHE A N 1
ATOM 806 C CA . PHE A 1 99 ? 9.986 0.836 -15.042 1.00 95.12 99 PHE A CA 1
ATOM 807 C C . PHE A 1 99 ? 10.748 2.155 -14.919 1.00 95.12 99 PHE A C 1
ATOM 809 O O . PHE A 1 99 ? 11.811 2.205 -14.314 1.00 95.12 99 PHE A O 1
ATOM 816 N N . THR A 1 100 ? 10.207 3.227 -15.497 1.00 93.44 100 THR A N 1
ATOM 817 C CA . THR A 1 100 ? 10.775 4.577 -15.381 1.00 93.44 100 THR A CA 1
ATOM 818 C C . THR A 1 100 ? 9.668 5.569 -15.064 1.00 93.44 100 THR A C 1
ATOM 820 O O . THR A 1 100 ? 8.538 5.429 -15.535 1.00 93.44 100 THR A O 1
ATOM 823 N N . HIS A 1 101 ? 9.984 6.583 -14.265 1.00 92.38 101 HIS A N 1
ATOM 824 C CA . HIS A 1 101 ? 9.038 7.617 -13.866 1.00 92.38 101 HIS A CA 1
ATOM 825 C C . HIS A 1 101 ? 9.727 8.979 -13.750 1.00 92.38 101 HIS A C 1
ATOM 827 O O . HIS A 1 101 ? 10.934 9.079 -13.556 1.00 92.38 101 HIS A O 1
ATOM 833 N N . SER A 1 102 ? 8.950 10.054 -13.876 1.00 91.31 102 SER A N 1
ATOM 834 C CA . SER A 1 102 ? 9.464 11.432 -13.863 1.00 91.31 102 SER A CA 1
ATOM 835 C C . SER A 1 102 ? 9.576 12.049 -12.465 1.00 91.31 102 SER A C 1
ATOM 837 O O . SER A 1 102 ? 10.227 13.081 -12.302 1.00 91.31 102 SER A O 1
ATOM 839 N N . LEU A 1 103 ? 8.931 11.450 -11.463 1.00 94.62 103 LEU A N 1
ATOM 840 C CA . LEU A 1 103 ? 8.981 11.900 -10.071 1.00 94.62 103 LEU A CA 1
ATOM 841 C C . LEU A 1 103 ? 10.151 11.254 -9.321 1.00 94.62 103 LEU A C 1
ATOM 843 O O . LEU A 1 103 ? 10.535 10.141 -9.666 1.00 94.62 103 LEU A O 1
ATOM 847 N N . PRO A 1 104 ? 10.681 11.881 -8.258 1.00 96.88 104 PRO A N 1
ATOM 848 C CA . PRO A 1 104 ? 11.524 11.174 -7.301 1.00 96.88 104 PRO A CA 1
ATOM 849 C C . PRO A 1 104 ? 10.784 9.962 -6.716 1.00 96.88 104 PRO A C 1
ATOM 851 O O . PRO A 1 104 ? 9.616 10.071 -6.334 1.00 96.88 104 PRO A O 1
ATOM 854 N N . THR A 1 105 ? 11.464 8.823 -6.594 1.00 97.31 105 THR A N 1
ATOM 855 C CA . THR A 1 105 ? 10.885 7.555 -6.112 1.00 97.31 105 THR A CA 1
ATOM 856 C C . THR A 1 105 ? 10.134 7.677 -4.776 1.00 97.31 105 THR A C 1
ATOM 858 O O . THR A 1 105 ? 9.003 7.189 -4.694 1.00 97.31 105 THR A O 1
ATOM 861 N N . PRO A 1 106 ? 10.652 8.396 -3.753 1.00 96.62 106 PRO A N 1
ATOM 862 C CA . PRO A 1 106 ? 9.929 8.583 -2.491 1.00 96.62 106 PRO A CA 1
ATOM 863 C C . PRO A 1 106 ? 8.610 9.357 -2.652 1.00 96.62 106 PRO A C 1
ATOM 865 O O . PRO A 1 106 ? 7.631 9.084 -1.952 1.00 96.62 106 PRO A O 1
ATOM 868 N N . ASP A 1 107 ? 8.563 10.315 -3.583 1.00 97.19 107 ASP A N 1
ATOM 869 C CA . ASP A 1 107 ? 7.366 11.118 -3.842 1.00 97.19 107 ASP A CA 1
ATOM 870 C C . ASP A 1 107 ? 6.308 10.294 -4.579 1.00 97.19 107 ASP A C 1
ATOM 872 O O . ASP A 1 107 ? 5.129 10.347 -4.221 1.00 97.19 107 ASP A O 1
ATOM 876 N N . LEU A 1 108 ? 6.719 9.484 -5.563 1.00 97.69 108 LEU A N 1
ATOM 877 C CA . LEU A 1 108 ? 5.813 8.572 -6.260 1.00 97.69 108 LEU A CA 1
ATOM 878 C C . LEU A 1 108 ? 5.234 7.521 -5.304 1.00 97.69 108 LEU A C 1
ATOM 880 O O . LEU A 1 108 ? 4.019 7.323 -5.286 1.00 97.69 108 LEU A O 1
ATOM 884 N N . ALA A 1 109 ? 6.069 6.915 -4.454 1.00 98.00 109 ALA A N 1
ATOM 885 C CA . ALA A 1 109 ? 5.623 5.982 -3.420 1.00 98.00 109 ALA A CA 1
ATOM 886 C C . ALA A 1 109 ? 4.581 6.623 -2.493 1.00 98.00 109 ALA A C 1
ATOM 888 O O . ALA A 1 109 ? 3.525 6.047 -2.227 1.00 98.00 109 ALA A O 1
ATOM 889 N N . TYR A 1 110 ? 4.835 7.856 -2.045 1.00 96.06 110 TYR A N 1
ATOM 890 C CA . TYR A 1 110 ? 3.878 8.597 -1.233 1.00 96.06 110 TYR A CA 1
ATOM 891 C C . TYR A 1 110 ? 2.554 8.834 -1.974 1.00 96.06 110 TYR A C 1
ATOM 893 O O . TYR A 1 110 ? 1.492 8.604 -1.395 1.00 96.06 110 TYR A O 1
ATOM 901 N N . VAL A 1 111 ? 2.587 9.256 -3.243 1.00 97.12 111 VAL A N 1
ATOM 902 C CA . VAL A 1 111 ? 1.377 9.478 -4.056 1.00 97.12 111 VAL A CA 1
ATOM 903 C C . VAL A 1 111 ? 0.562 8.195 -4.208 1.00 97.12 111 VAL A C 1
ATOM 905 O O . VAL A 1 111 ? -0.646 8.235 -3.973 1.00 97.12 111 VAL A O 1
ATOM 908 N N . ILE A 1 112 ? 1.203 7.066 -4.525 1.00 97.62 112 ILE A N 1
ATOM 909 C CA . ILE A 1 112 ? 0.546 5.754 -4.633 1.00 97.62 112 ILE A CA 1
ATOM 910 C C . ILE A 1 112 ? -0.212 5.441 -3.344 1.00 97.62 112 ILE A C 1
ATOM 912 O O . ILE A 1 112 ? -1.418 5.200 -3.382 1.00 97.62 112 ILE A O 1
ATOM 916 N N . VAL A 1 113 ? 0.454 5.546 -2.191 1.00 96.56 113 VAL A N 1
ATOM 917 C CA . VAL A 1 113 ? -0.170 5.263 -0.892 1.00 96.56 113 VAL A CA 1
ATOM 918 C C . VAL A 1 113 ? -1.353 6.198 -0.623 1.00 96.56 113 VAL A C 1
ATOM 920 O O . VAL A 1 113 ? -2.416 5.741 -0.209 1.00 96.56 113 VAL A O 1
ATOM 923 N N . ARG A 1 114 ? -1.233 7.501 -0.918 1.00 94.50 114 ARG A N 1
ATOM 924 C CA . ARG A 1 114 ? -2.349 8.452 -0.747 1.00 94.50 114 ARG A CA 1
ATOM 925 C C . ARG A 1 114 ? -3.552 8.121 -1.628 1.00 94.50 114 ARG A C 1
ATOM 927 O O . ARG A 1 114 ? -4.686 8.312 -1.188 1.00 94.50 114 ARG A O 1
ATOM 934 N N . VAL A 1 115 ? -3.314 7.644 -2.846 1.00 95.62 115 VAL A N 1
ATOM 935 C CA . VAL A 1 115 ? -4.372 7.215 -3.766 1.00 95.62 115 VAL A CA 1
ATOM 936 C C . VAL A 1 115 ? -5.030 5.939 -3.255 1.00 95.62 115 VAL A C 1
ATOM 938 O O . VAL A 1 115 ? -6.254 5.909 -3.151 1.00 95.62 115 VAL A O 1
ATOM 941 N N . MET A 1 116 ? -4.253 4.941 -2.830 1.00 95.88 116 MET A N 1
ATOM 942 C CA . MET A 1 116 ? -4.785 3.720 -2.214 1.00 95.88 116 MET A CA 1
ATOM 943 C C . MET A 1 116 ? -5.706 4.043 -1.031 1.00 95.88 116 MET A C 1
ATOM 945 O O . MET A 1 116 ? -6.833 3.556 -0.969 1.00 95.88 116 MET A O 1
ATOM 949 N N . GLU A 1 117 ? -5.275 4.925 -0.125 1.00 92.50 117 GLU A N 1
ATOM 950 C CA . GLU A 1 117 ? -6.057 5.320 1.053 1.00 92.50 117 GLU A CA 1
ATOM 951 C C . GLU A 1 117 ? -7.419 5.941 0.716 1.00 92.50 117 GLU A C 1
ATOM 953 O O . GLU A 1 117 ? -8.379 5.729 1.457 1.00 92.50 117 GLU A O 1
ATOM 958 N N . SER A 1 118 ? -7.535 6.679 -0.396 1.00 92.00 118 SER A N 1
ATOM 959 C CA . SER A 1 118 ? -8.822 7.267 -0.800 1.00 92.00 118 SER A CA 1
ATOM 960 C C . SER A 1 118 ? -9.890 6.223 -1.139 1.00 92.00 118 SER A C 1
ATOM 962 O O . SER A 1 118 ? -11.078 6.505 -0.996 1.00 92.00 118 SER A O 1
ATOM 964 N N . PHE A 1 119 ? -9.478 5.010 -1.520 1.00 93.19 119 PHE A N 1
ATOM 965 C CA . PHE A 1 119 ? -10.383 3.897 -1.809 1.00 93.19 119 PHE A CA 1
ATOM 966 C C . PHE A 1 119 ? -10.503 2.932 -0.629 1.00 93.19 119 PHE A C 1
ATOM 968 O O . PHE A 1 119 ? -11.608 2.476 -0.336 1.00 93.19 119 PHE A O 1
ATOM 975 N N . LEU A 1 120 ? -9.406 2.677 0.093 1.00 90.62 120 LEU A N 1
ATOM 976 C CA . LEU A 1 120 ? -9.386 1.814 1.281 1.00 90.62 120 LEU A CA 1
ATOM 977 C C . LEU A 1 120 ? -10.284 2.319 2.408 1.00 90.62 120 LEU A C 1
ATOM 979 O O . LEU A 1 120 ? -10.844 1.511 3.141 1.00 90.62 120 LEU A O 1
ATOM 983 N N . TYR A 1 121 ? -10.411 3.639 2.542 1.00 88.81 121 TYR A N 1
ATOM 984 C CA . TYR A 1 121 ? -11.204 4.277 3.595 1.00 88.81 121 TYR A CA 1
ATOM 985 C C . TYR A 1 121 ? -12.443 4.990 3.042 1.00 88.81 121 TYR A C 1
ATOM 987 O O . TYR A 1 121 ? -12.972 5.909 3.670 1.00 88.81 121 TYR A O 1
ATOM 995 N N . SER A 1 122 ? -12.893 4.612 1.844 1.00 86.38 122 SER A N 1
ATOM 996 C CA . SER A 1 122 ? -14.043 5.239 1.181 1.00 86.38 122 SER A CA 1
ATOM 997 C C . SER A 1 122 ? -15.344 5.114 1.986 1.00 86.38 122 SER A C 1
ATOM 999 O O . SER A 1 122 ? -16.166 6.031 1.949 1.00 86.38 122 SER A O 1
ATOM 1001 N N . ASP A 1 123 ? -15.498 4.073 2.804 1.00 86.56 123 ASP A N 1
ATOM 1002 C CA . ASP A 1 123 ? -16.635 3.904 3.720 1.00 86.56 123 ASP A CA 1
ATOM 1003 C C . ASP A 1 123 ? -16.635 4.959 4.818 1.00 86.56 123 ASP A C 1
ATOM 1005 O O . ASP A 1 123 ? -17.681 5.516 5.149 1.00 86.56 123 ASP A O 1
ATOM 1009 N N . LEU A 1 124 ? -15.454 5.278 5.341 1.00 83.56 124 LEU A N 1
ATOM 1010 C CA . LEU A 1 124 ? -15.281 6.274 6.392 1.00 83.56 124 LEU A CA 1
ATOM 1011 C C . LEU A 1 124 ? -15.351 7.713 5.865 1.00 83.56 124 LEU A C 1
ATOM 1013 O O . LEU A 1 124 ? -15.723 8.615 6.613 1.00 83.56 124 LEU A O 1
ATOM 1017 N N . ILE A 1 125 ? -14.959 7.943 4.607 1.00 77.94 125 ILE A N 1
ATOM 1018 C CA . ILE A 1 125 ? -14.854 9.290 4.023 1.00 77.94 125 ILE A CA 1
ATOM 1019 C C . ILE A 1 125 ? -16.143 9.692 3.294 1.00 77.94 125 ILE A C 1
ATOM 1021 O O . ILE A 1 125 ? -16.604 10.822 3.454 1.00 77.94 125 ILE A O 1
ATOM 1025 N N . ILE A 1 126 ? -16.714 8.794 2.484 1.00 83.69 126 ILE A N 1
ATOM 1026 C CA . ILE A 1 126 ? -17.853 9.084 1.593 1.00 83.69 126 ILE A CA 1
ATOM 1027 C C . ILE A 1 126 ? -19.006 8.069 1.693 1.00 83.69 126 ILE A C 1
ATOM 1029 O O . ILE A 1 126 ? -20.015 8.238 1.014 1.00 83.69 126 ILE A O 1
ATOM 1033 N N . GLY A 1 127 ? -18.896 7.041 2.542 1.00 84.12 127 GLY A N 1
ATOM 1034 C CA . GLY A 1 127 ? -19.944 6.034 2.748 1.00 84.12 127 GLY A CA 1
ATOM 1035 C C . GLY A 1 127 ? -20.031 4.951 1.665 1.00 84.12 127 GLY A C 1
ATOM 1036 O O . GLY A 1 127 ? -21.015 4.212 1.629 1.00 84.12 127 GLY A O 1
ATOM 1037 N N . GLU A 1 128 ? -19.033 4.841 0.786 1.00 87.50 128 GLU A N 1
ATOM 1038 C CA . GLU A 1 128 ? -18.951 3.780 -0.229 1.00 87.50 128 GLU A CA 1
ATOM 1039 C C . GLU A 1 128 ? -18.196 2.556 0.298 1.00 87.50 128 GLU A C 1
ATOM 1041 O O . GLU A 1 128 ? -17.339 2.681 1.158 1.00 87.50 128 GLU A O 1
ATOM 1046 N N . GLN A 1 129 ? -18.474 1.350 -0.205 1.00 88.50 129 GLN A N 1
ATOM 1047 C CA . GLN A 1 129 ? -17.667 0.192 0.195 1.00 88.50 129 GLN A CA 1
ATOM 1048 C C . GLN A 1 129 ? -16.246 0.290 -0.390 1.00 88.50 129 GLN A C 1
ATOM 1050 O O . GLN A 1 129 ? -16.116 0.588 -1.582 1.00 88.50 129 GLN A O 1
ATOM 1055 N N . PRO A 1 130 ? -15.199 -0.020 0.402 1.00 90.31 130 PRO A N 1
ATOM 1056 C CA . PRO A 1 130 ? -13.841 -0.154 -0.101 1.00 90.31 130 PRO A CA 1
ATOM 1057 C C . PRO A 1 130 ? -13.755 -1.184 -1.225 1.00 90.31 130 PRO A C 1
ATOM 1059 O O . PRO A 1 130 ? -14.388 -2.239 -1.162 1.00 90.31 130 PRO A O 1
ATOM 1062 N N . ASP A 1 131 ? -12.945 -0.881 -2.236 1.00 91.94 131 ASP A N 1
ATOM 1063 C CA . ASP A 1 131 ? -12.863 -1.656 -3.472 1.00 91.94 131 ASP A CA 1
ATOM 1064 C C . ASP A 1 131 ? -11.404 -1.743 -3.947 1.00 91.94 131 ASP A C 1
ATOM 1066 O O . ASP A 1 131 ? -10.786 -0.735 -4.304 1.00 91.94 131 ASP A O 1
ATOM 1070 N N . ALA A 1 132 ? -10.848 -2.958 -3.939 1.00 95.75 132 ALA A N 1
ATOM 1071 C CA . ALA A 1 132 ? -9.483 -3.223 -4.391 1.00 95.75 132 ALA A CA 1
ATOM 1072 C C . ALA A 1 132 ? -9.317 -3.034 -5.910 1.00 95.75 132 ALA A C 1
ATOM 1074 O O . ALA A 1 132 ? -8.268 -2.574 -6.358 1.00 95.75 132 ALA A O 1
ATOM 1075 N N . GLY A 1 133 ? -10.365 -3.282 -6.699 1.00 96.25 133 GLY A N 1
ATOM 1076 C CA . GLY A 1 133 ? -10.362 -3.016 -8.135 1.00 96.25 133 GLY A CA 1
ATOM 1077 C C . GLY A 1 133 ? -10.245 -1.519 -8.430 1.00 96.25 133 GLY A C 1
ATOM 1078 O O . GLY A 1 133 ? -9.473 -1.118 -9.300 1.00 96.25 133 GLY A O 1
ATOM 1079 N N . LYS A 1 134 ? -10.911 -0.661 -7.642 1.00 95.38 134 LYS A N 1
ATOM 1080 C CA . LYS A 1 134 ? -10.708 0.799 -7.738 1.00 95.38 134 LYS A CA 1
ATOM 1081 C C . LYS A 1 134 ? -9.275 1.209 -7.377 1.00 95.38 134 LYS A C 1
ATOM 1083 O O . LYS A 1 134 ? -8.728 2.094 -8.035 1.00 95.38 134 LYS A O 1
ATOM 1088 N N . VAL A 1 135 ? -8.650 0.557 -6.388 1.00 97.44 135 VAL A N 1
ATOM 1089 C CA . VAL A 1 135 ? -7.222 0.764 -6.072 1.00 97.44 135 VAL A CA 1
ATOM 1090 C C . VAL A 1 135 ? -6.354 0.410 -7.277 1.00 97.44 135 VAL A C 1
ATOM 1092 O O . VAL A 1 135 ? -5.544 1.238 -7.696 1.00 97.44 135 VAL A O 1
ATOM 1095 N N . ARG A 1 136 ? -6.565 -0.767 -7.878 1.00 97.50 136 ARG A N 1
ATOM 1096 C CA . ARG A 1 136 ? -5.853 -1.217 -9.080 1.00 97.50 136 ARG A CA 1
ATOM 1097 C C . ARG A 1 136 ? -5.943 -0.183 -10.202 1.00 97.50 136 ARG A C 1
ATOM 1099 O O . ARG A 1 136 ? -4.912 0.268 -10.702 1.00 97.50 136 ARG A O 1
ATOM 1106 N N . SER A 1 137 ? -7.157 0.237 -10.567 1.00 97.06 137 SER A N 1
ATOM 1107 C CA . SER A 1 137 ? -7.379 1.210 -11.645 1.00 97.06 137 SER A CA 1
ATOM 1108 C C . SER A 1 137 ? -6.735 2.567 -11.353 1.00 97.06 137 SER A C 1
ATOM 1110 O O . SER A 1 137 ? -6.143 3.177 -12.243 1.00 97.06 137 SER A O 1
ATOM 1112 N N . ALA A 1 138 ? -6.822 3.049 -10.113 1.00 96.81 138 ALA A N 1
ATOM 1113 C CA . ALA A 1 138 ? -6.274 4.349 -9.752 1.00 96.81 138 ALA A CA 1
ATOM 1114 C C . ALA A 1 138 ? -4.740 4.354 -9.724 1.00 96.81 138 ALA A C 1
ATOM 1116 O O . ALA A 1 138 ? -4.125 5.287 -10.237 1.00 96.81 138 ALA A O 1
ATOM 1117 N N . VAL A 1 139 ? -4.113 3.308 -9.178 1.00 97.56 139 VAL A N 1
ATOM 1118 C CA . VAL A 1 139 ? -2.648 3.166 -9.189 1.00 97.56 139 VAL A CA 1
ATOM 1119 C C . VAL A 1 139 ? -2.138 2.993 -10.621 1.00 97.56 139 VAL A C 1
ATOM 1121 O O . VAL A 1 139 ? -1.180 3.658 -11.003 1.00 97.56 139 VAL A O 1
ATOM 1124 N N . SER A 1 140 ? -2.837 2.211 -11.448 1.00 96.88 140 SER A N 1
ATOM 1125 C CA . SER A 1 140 ? -2.551 2.076 -12.886 1.00 96.88 140 SER A CA 1
ATOM 1126 C C . SER A 1 140 ? -2.529 3.436 -13.598 1.00 96.88 140 SER A C 1
ATOM 1128 O O . SER A 1 140 ? -1.596 3.755 -14.336 1.00 96.88 140 SER A O 1
ATOM 1130 N N . ALA A 1 141 ? -3.521 4.289 -13.314 1.00 96.31 141 ALA A N 1
ATOM 1131 C CA . ALA A 1 141 ? -3.592 5.640 -13.866 1.00 96.31 141 ALA A CA 1
ATOM 1132 C C . ALA A 1 141 ? -2.445 6.548 -13.384 1.00 96.31 141 ALA A C 1
ATOM 1134 O O . ALA A 1 141 ? -1.896 7.303 -14.184 1.00 96.31 141 ALA A O 1
ATOM 1135 N N . VAL A 1 142 ? -2.053 6.464 -12.105 1.00 95.75 142 VAL A N 1
ATOM 1136 C CA . VAL A 1 142 ? -0.906 7.212 -11.549 1.00 95.75 142 VAL A CA 1
ATOM 1137 C C . VAL A 1 142 ? 0.405 6.820 -12.230 1.00 95.75 142 VAL A C 1
ATOM 1139 O O . VAL A 1 142 ? 1.243 7.683 -12.483 1.00 95.75 142 VAL A O 1
ATOM 1142 N N . LEU A 1 143 ? 0.582 5.534 -12.533 1.00 95.25 143 LEU A N 1
ATOM 1143 C CA . LEU A 1 143 ? 1.799 4.998 -13.148 1.00 95.25 143 LEU A CA 1
ATOM 1144 C C . LEU A 1 143 ? 1.815 5.124 -14.678 1.00 95.25 143 LEU A C 1
ATOM 1146 O O . LEU A 1 143 ? 2.837 4.852 -15.301 1.00 95.25 143 LEU A O 1
ATOM 1150 N N . GLY A 1 144 ? 0.701 5.534 -15.291 1.00 90.50 144 GLY A N 1
ATOM 1151 C CA . GLY A 1 144 ? 0.576 5.636 -16.744 1.00 90.50 144 GLY A CA 1
ATOM 1152 C C . GLY A 1 144 ? 0.503 4.284 -17.462 1.00 90.50 144 GLY A C 1
ATOM 1153 O O . GLY A 1 144 ? 0.682 4.244 -18.677 1.00 90.50 144 GLY A O 1
ATOM 1154 N N . CYS A 1 145 ? 0.228 3.190 -16.747 1.00 81.31 145 CYS A N 1
ATOM 1155 C CA . CYS A 1 145 ? -0.008 1.869 -17.324 1.00 81.31 145 CYS A CA 1
ATOM 1156 C C . CYS A 1 145 ? -1.520 1.603 -17.356 1.00 81.31 145 CYS A C 1
ATOM 1158 O O . CYS A 1 145 ? -2.090 1.046 -16.425 1.00 81.31 145 CYS A O 1
ATOM 1160 N N . LEU A 1 146 ? -2.210 2.075 -18.397 1.00 64.88 146 LEU A N 1
ATOM 1161 C CA . LEU A 1 146 ? -3.624 1.738 -18.589 1.00 64.88 146 LEU A CA 1
ATOM 1162 C C . LEU A 1 146 ? -3.754 0.255 -18.958 1.00 64.88 146 LEU A C 1
ATOM 1164 O O . LEU A 1 146 ? -2.924 -0.271 -19.694 1.00 64.88 146 LEU A O 1
ATOM 1168 N N . GLN A 1 147 ? -4.790 -0.402 -18.433 1.00 55.69 147 GLN A N 1
ATOM 1169 C CA . GLN A 1 147 ? -5.146 -1.754 -18.855 1.00 55.69 147 GLN A CA 1
ATOM 1170 C C . GLN A 1 147 ? -5.730 -1.689 -20.272 1.00 55.69 147 GLN A C 1
ATOM 1172 O O . GLN A 1 147 ? -6.678 -0.928 -20.489 1.00 55.69 147 GLN A O 1
ATOM 1177 N N . ASP A 1 148 ? -5.163 -2.462 -21.199 1.00 49.00 148 ASP A N 1
ATOM 1178 C CA . ASP A 1 148 ? -5.833 -2.835 -22.453 1.00 49.00 148 ASP A CA 1
ATOM 1179 C C . ASP A 1 148 ? -6.974 -3.833 -22.184 1.00 49.00 148 ASP A C 1
ATOM 1181 O O . ASP A 1 148 ? -6.806 -4.712 -21.300 1.00 49.00 148 ASP A O 1
#

InterPro domains:
  IPR041485 QsdR, TetR regulatory C-terminal domain [PF18598] (35-144)

Organism: NCBI:txid861266

Secondary structure (DSSP, 8-state):
--HHHHHHHHHHHHHHHHHHHHHHHHHHHH----THHHHHHHHHHHHHHHHH-HHHHHHHHHSHHHHHHHHSSTT-HHHHHHHHHHHHHHHHHHHTTS---SS-HHHHHHHHHHHHHHHHTHHHHTSPPP-HHHHHHHHHHHHT----

Radius of gyration: 15.66 Å; chains: 1; bounding box: 37×26×55 Å

Foldseek 3Di:
DCPVVVVVLVVVLVVLQVVVVVLLVVLVVVQPDAELVSLLSSLLSSLVVQLPDPVNVVQCVVDPVVSCVQQVDPPRPNLVVQLVSSLVRNCVRVVVVNYDDDDDSSVLSNVLVVQSCCQSCVCVVPNDRRDSVSSSQRSCVSRVNHDD

Sequence (148 aa):
MFRWVGNRDQLLTDILTSLASSTFRDIQEAVDEVGAERIVRAAELYAEILISSEYYRTFLNRDPERALRLISTKVSPLQRQIVTFFEQILNEEEAADRFTHSLPTPDLAYVIVRVMESFLYSDLIIGEQPDAGKVRSAVSAVLGCLQD